Protein AF-D5BGY7-F1 (afdb_monomer)

Foldseek 3Di:
DVVVVVVVVVVVVVVPDDDFDWDWDADPVGHTPDIDGDDPDDDDDDPPPPDDPDPPDPPPDPPPVQDWDKDKPDAQDQFKMKIFTDADPVKDFQKKFKAAPVRHTDDMDGDDRPDGMDIGGRNPPDFAKMWIWTAMPVGDIDIDIGGHD

pLDDT: mean 81.99, std 20.01, range [33.16, 98.31]

Mean predicted aligned error: 16.55 Å

Sequence (149 aa):
MVKKLLVCVGLLLCLNSYAQDLTFTYDAAGNQTFRGPGQTTTSIQNFAATSNDTIQNLENTPINDELIVINAAPNPTSGHIRVEWQNTSQVYFKEMTLLTYTNQALSRYQFNKDTNSYAIDLSRYPQGVYIAIFTTNRGTTQPYRIIKK

Nearest PDB structures (foldseek):
  3d33-assembly2_B  TM=7.037E-01  e=2.331E-02  Phocaeicola vulgatus ATCC 8482
  3d33-assembly1_A  TM=6.805E-01  e=7.982E-02  Phocaeicola vulgatus ATCC 8482
  3hs0-assembly1_F  TM=6.043E-01  e=2.455E-01  Naja kaouthia
  6wdp-assembly1_A  TM=5.762E-01  e=7.968E-01  Homo sapiens
  3hrz-assembly1_A  TM=5.290E-01  e=5.780E-01  Naja kaouthia

Solvent-accessible surface area (backbone atoms only — not comparable to full-atom values): 9310 Å² total; per-residue (Å²): 112,68,73,62,51,53,52,52,54,59,57,59,63,60,75,75,71,78,85,84,62,74,38,77,43,60,49,99,87,67,50,77,74,45,77,44,67,65,77,77,90,68,91,75,77,86,78,80,76,80,85,70,95,63,91,67,73,88,76,77,60,82,76,56,93,81,71,63,64,76,49,62,46,53,70,67,17,82,21,59,31,40,38,37,41,65,57,50,100,87,51,26,49,34,33,38,39,35,23,41,78,85,67,48,79,76,49,75,46,79,45,49,73,85,55,40,64,51,77,47,79,42,67,93,51,78,71,44,56,34,34,39,35,35,25,31,74,88,67,55,74,49,79,42,86,42,41,32,94

Radius of gyration: 24.48 Å; Cα contacts (8 Å, |Δi|>4): 214; chains: 1; bounding box: 48×52×65 Å

Organism: Zunongwangia profunda (strain DSM 18752 / CCTCC AB 206139 / SM-A87) (NCBI:txid655815)

Structure (mmCIF, N/CA/C/O backbone):
data_AF-D5BGY7-F1
#
_entry.id   AF-D5BGY7-F1
#
loop_
_atom_site.group_PDB
_atom_site.id
_atom_site.type_symbol
_atom_site.label_atom_id
_atom_site.label_alt_id
_atom_site.label_comp_id
_atom_site.label_asym_id
_atom_site.label_entity_id
_atom_site.label_seq_id
_atom_site.pdbx_PDB_ins_code
_atom_site.Cartn_x
_atom_site.Cartn_y
_atom_site.Cartn_z
_atom_site.occupancy
_atom_site.B_iso_or_equiv
_atom_site.auth_seq_id
_atom_site.auth_comp_id
_atom_site.auth_asym_id
_atom_site.auth_atom_id
_atom_site.pdbx_PDB_model_num
ATOM 1 N N . MET A 1 1 ? 23.471 26.504 48.893 1.00 61.59 1 MET A N 1
ATOM 2 C CA . MET A 1 1 ? 22.556 27.532 48.333 1.00 61.59 1 MET A CA 1
ATOM 3 C C . MET A 1 1 ? 22.179 27.281 46.874 1.00 61.59 1 MET A C 1
ATOM 5 O O . MET A 1 1 ? 20.998 27.351 46.571 1.00 61.59 1 MET A O 1
ATOM 9 N N . VAL A 1 2 ? 23.120 26.907 46.000 1.00 68.00 2 VAL A N 1
ATOM 10 C CA . VAL A 1 2 ? 22.898 26.739 44.544 1.00 68.00 2 VAL A CA 1
ATOM 11 C C . VAL A 1 2 ? 21.754 25.778 44.173 1.00 68.00 2 VAL A C 1
ATOM 13 O O . VAL A 1 2 ? 20.958 26.089 43.297 1.00 68.00 2 VAL A O 1
ATOM 16 N N . LYS A 1 3 ? 21.589 24.655 44.889 1.00 68.56 3 LYS A N 1
ATOM 17 C CA . LYS A 1 3 ? 20.489 23.700 44.637 1.00 68.56 3 LYS A CA 1
ATOM 18 C C . LYS A 1 3 ? 19.095 24.295 44.886 1.00 68.56 3 LYS A C 1
ATOM 20 O O . LYS A 1 3 ? 18.175 24.007 44.136 1.00 68.56 3 LYS A O 1
ATOM 25 N N . LYS A 1 4 ? 18.945 25.144 45.911 1.00 77.19 4 LYS A N 1
ATOM 26 C CA . LYS A 1 4 ? 17.671 25.825 46.208 1.00 77.19 4 LYS A CA 1
ATOM 27 C C . LYS A 1 4 ? 17.378 26.910 45.168 1.00 77.19 4 LYS A C 1
ATOM 29 O O . LYS A 1 4 ? 16.241 27.054 44.748 1.00 77.19 4 LYS A O 1
ATOM 34 N N . LEU A 1 5 ? 18.420 27.605 44.705 1.00 79.12 5 LEU A N 1
ATOM 35 C CA . LEU A 1 5 ? 18.315 28.598 43.636 1.00 79.12 5 LEU A CA 1
ATOM 36 C C . LEU A 1 5 ? 17.882 27.960 42.305 1.00 79.12 5 LEU A C 1
ATOM 38 O O . LEU A 1 5 ? 17.000 28.492 41.644 1.00 79.12 5 LEU A O 1
ATOM 42 N N . LEU A 1 6 ? 18.436 26.794 41.953 1.00 81.69 6 LEU A N 1
ATOM 43 C CA . LEU A 1 6 ? 18.066 26.058 40.738 1.00 81.69 6 LEU A CA 1
ATOM 44 C C . LEU A 1 6 ? 16.581 25.655 40.736 1.00 81.69 6 LEU A C 1
ATOM 46 O O . LEU A 1 6 ? 15.904 25.790 39.721 1.00 81.69 6 LEU A O 1
ATOM 50 N N . VAL A 1 7 ? 16.066 25.207 41.886 1.00 82.62 7 VAL A N 1
ATOM 51 C CA . VAL A 1 7 ? 14.647 24.849 42.045 1.00 82.62 7 VAL A CA 1
ATOM 52 C C . VAL A 1 7 ? 13.751 26.079 41.887 1.00 82.62 7 VAL A C 1
ATOM 54 O O . VAL A 1 7 ? 12.750 26.011 41.179 1.00 82.62 7 VAL A O 1
ATOM 57 N N . CYS A 1 8 ? 14.130 27.219 42.474 1.00 82.38 8 CYS A N 1
ATOM 58 C CA . CYS A 1 8 ? 13.375 28.462 42.309 1.00 82.38 8 CYS A CA 1
ATOM 59 C C . CYS A 1 8 ? 13.366 28.944 40.850 1.00 82.38 8 CYS A C 1
ATOM 61 O O . CYS A 1 8 ? 12.317 29.339 40.352 1.00 82.38 8 CYS A O 1
ATOM 63 N N . VAL A 1 9 ? 14.497 28.866 40.140 1.00 83.69 9 VAL A N 1
ATOM 64 C CA . VAL A 1 9 ? 14.577 29.238 38.716 1.00 83.69 9 VAL A CA 1
ATOM 65 C C . VAL A 1 9 ? 13.701 28.325 37.853 1.00 83.69 9 VAL A C 1
ATOM 67 O O . VAL A 1 9 ? 12.972 28.820 36.996 1.00 83.69 9 VAL A O 1
ATOM 70 N N . GLY A 1 10 ? 13.701 27.014 38.111 1.00 82.06 10 GLY A N 1
ATOM 71 C CA . GLY A 1 10 ? 12.817 26.072 37.416 1.00 82.06 10 GLY A CA 1
ATOM 72 C C . GLY A 1 10 ? 11.329 26.378 37.625 1.00 82.06 10 GLY A C 1
ATOM 73 O O . GLY A 1 10 ? 10.544 26.297 36.681 1.00 82.06 10 GLY A O 1
ATOM 74 N N . LEU A 1 11 ? 10.944 26.796 38.835 1.00 82.44 11 LEU A N 1
ATOM 75 C CA . LEU A 1 11 ? 9.558 27.148 39.149 1.00 82.44 11 LEU A CA 1
ATOM 76 C C . LEU A 1 11 ? 9.111 28.447 38.454 1.00 82.44 11 LEU A C 1
ATOM 78 O O . LEU A 1 11 ? 7.987 28.515 37.961 1.00 82.44 11 LEU A O 1
ATOM 82 N N . LEU A 1 12 ? 9.992 29.452 38.347 1.00 81.44 12 LEU A N 1
ATOM 83 C CA . LEU A 1 12 ? 9.685 30.699 37.634 1.00 81.44 12 LEU A CA 1
ATOM 84 C C . LEU A 1 12 ? 9.480 30.498 36.122 1.00 81.44 12 LEU A C 1
ATOM 86 O O . LEU A 1 12 ? 8.673 31.207 35.523 1.00 81.44 12 LEU A O 1
ATOM 90 N N . LEU A 1 13 ? 10.160 29.528 35.501 1.00 77.38 13 LEU A N 1
ATOM 91 C CA . LEU A 1 13 ? 10.001 29.241 34.068 1.00 77.38 13 LEU A CA 1
ATOM 92 C C . LEU A 1 13 ? 8.605 28.701 33.717 1.00 77.38 13 LEU A C 1
ATOM 94 O O . LEU A 1 13 ? 8.130 28.914 32.605 1.00 77.38 13 LEU A O 1
ATOM 98 N N . CYS A 1 14 ? 7.912 28.065 34.665 1.00 76.50 14 CYS A N 1
ATOM 99 C CA . CYS A 1 14 ? 6.578 27.505 34.437 1.00 76.50 14 CYS A CA 1
ATOM 100 C C . CYS A 1 14 ? 5.473 28.578 34.363 1.00 76.50 14 CYS A C 1
ATOM 102 O O . CYS A 1 14 ? 4.417 28.323 33.783 1.00 76.50 14 CYS A O 1
ATOM 104 N N . LEU A 1 15 ? 5.714 29.780 34.904 1.00 75.44 15 LEU A N 1
ATOM 105 C CA . LEU A 1 15 ? 4.719 30.859 34.997 1.00 75.44 15 LEU A CA 1
ATOM 106 C C . LEU A 1 15 ? 4.380 31.520 33.647 1.00 75.44 15 LEU A C 1
ATOM 108 O O . LEU A 1 15 ? 3.404 32.254 33.568 1.00 75.44 15 LEU A O 1
ATOM 112 N N . ASN A 1 16 ? 5.151 31.253 32.587 1.00 70.56 16 ASN A N 1
ATOM 113 C CA . ASN A 1 16 ? 4.919 31.787 31.235 1.00 70.56 16 ASN A CA 1
ATOM 114 C C . ASN A 1 16 ? 4.234 30.780 30.292 1.00 70.56 16 ASN A C 1
ATOM 116 O O . ASN A 1 16 ? 4.322 30.900 29.070 1.00 70.56 16 ASN A O 1
ATOM 120 N N . SER A 1 17 ? 3.575 29.760 30.843 1.00 73.12 17 SER A N 1
ATOM 121 C CA . SER A 1 17 ? 2.844 28.777 30.043 1.00 73.12 17 SER A CA 1
ATOM 122 C C . SER A 1 17 ? 1.480 29.343 29.641 1.00 73.12 17 SER A C 1
ATOM 124 O O . SER A 1 17 ? 0.607 29.513 30.488 1.00 73.12 17 SER A O 1
ATOM 126 N N . TYR A 1 18 ? 1.283 29.616 28.351 1.00 78.38 18 TYR A N 1
ATOM 127 C CA . TYR A 1 18 ? -0.021 29.991 27.801 1.00 78.38 18 TYR A CA 1
ATOM 128 C C . TYR A 1 18 ? -0.780 28.738 27.345 1.00 78.38 18 TYR A C 1
ATOM 130 O O . TYR A 1 18 ? -0.225 27.894 26.638 1.00 78.38 18 TYR A O 1
ATOM 138 N N . ALA A 1 19 ? -2.050 28.616 27.733 1.00 75.12 19 ALA A N 1
ATOM 139 C CA . ALA A 1 19 ? -2.952 27.622 27.157 1.00 75.12 19 ALA A CA 1
ATOM 140 C C . ALA A 1 19 ? -3.435 28.099 25.776 1.00 75.12 19 ALA A C 1
ATOM 142 O O . ALA A 1 19 ? -3.652 29.292 25.572 1.00 75.12 19 ALA A O 1
ATOM 143 N N . GLN A 1 20 ? -3.576 27.177 24.822 1.00 76.56 20 GLN A N 1
ATOM 144 C CA . GLN A 1 20 ? -4.115 27.484 23.495 1.00 76.56 20 GLN A CA 1
ATOM 145 C C . GLN A 1 20 ? -5.617 27.195 23.482 1.00 76.56 20 GLN A C 1
ATOM 147 O O . GLN A 1 20 ? -6.013 26.041 23.654 1.00 76.56 20 GLN A O 1
ATOM 152 N N . ASP A 1 21 ? -6.438 28.213 23.233 1.00 81.75 21 ASP A N 1
ATOM 153 C CA . ASP A 1 21 ? -7.872 28.028 23.012 1.00 81.75 21 ASP A CA 1
ATOM 154 C C . ASP A 1 21 ? -8.121 27.523 21.589 1.00 81.75 21 ASP A C 1
ATOM 156 O O . ASP A 1 21 ? -7.782 28.184 20.605 1.00 81.75 21 ASP A O 1
ATOM 160 N N . LEU A 1 22 ? -8.720 26.336 21.476 1.00 83.94 22 LEU A N 1
ATOM 161 C CA . LEU A 1 22 ? -9.064 25.706 20.203 1.00 83.94 22 LEU A CA 1
ATOM 162 C C . LEU A 1 22 ? -10.562 25.832 19.931 1.00 83.94 22 LEU A C 1
ATOM 164 O O . LEU A 1 22 ? -11.390 25.460 20.757 1.00 83.94 22 LEU A O 1
ATOM 168 N N . THR A 1 23 ? -10.904 26.302 18.736 1.00 88.12 23 THR A N 1
ATOM 169 C CA . THR A 1 23 ? -12.274 26.358 18.223 1.00 88.12 23 THR A CA 1
ATOM 170 C C . THR A 1 23 ? -12.474 25.311 17.140 1.00 88.12 23 THR A C 1
ATOM 172 O O . THR A 1 23 ? -11.620 25.115 16.270 1.00 88.12 23 THR A O 1
ATOM 175 N N . PHE A 1 24 ? -13.634 24.664 17.195 1.00 89.06 24 PHE A N 1
ATOM 176 C CA . PHE A 1 24 ? -14.071 23.651 16.246 1.00 89.06 24 PHE A CA 1
ATOM 177 C C . PHE A 1 24 ? -15.363 24.121 1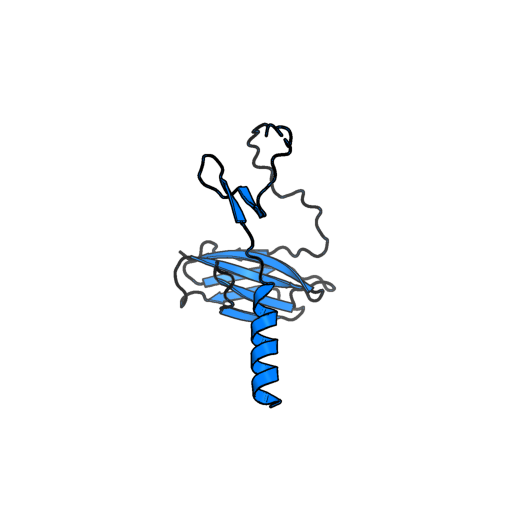5.589 1.00 89.06 24 PHE A C 1
ATOM 179 O O . PHE A 1 24 ? -16.263 24.602 16.278 1.00 89.06 24 PHE A O 1
ATOM 186 N N . THR A 1 25 ? -15.461 23.967 14.272 1.00 90.81 25 THR A N 1
ATOM 187 C CA . THR A 1 25 ? -16.720 24.176 13.545 1.00 90.81 25 THR A CA 1
ATOM 188 C C . THR A 1 25 ? -17.095 22.914 12.790 1.00 90.81 25 THR A C 1
ATOM 190 O O . THR A 1 25 ? -16.221 22.122 12.418 1.00 90.81 25 THR A O 1
ATOM 193 N N . TYR A 1 26 ? -18.398 22.728 12.608 1.00 90.88 26 TYR A N 1
ATOM 194 C CA . TYR A 1 26 ? -18.983 21.546 11.994 1.00 90.88 26 TYR A CA 1
ATOM 195 C C . TYR A 1 26 ? -20.012 21.959 10.944 1.00 90.88 26 TYR A C 1
ATOM 197 O O . TYR A 1 26 ? -20.684 22.982 11.103 1.00 90.88 26 TYR A O 1
ATOM 205 N N . ASP A 1 27 ? -20.139 21.153 9.892 1.00 89.88 27 ASP A N 1
ATOM 206 C CA . ASP A 1 27 ? -21.248 21.257 8.944 1.00 89.88 27 ASP A CA 1
ATOM 207 C C . ASP A 1 27 ? -22.547 20.653 9.522 1.00 89.88 27 ASP A C 1
ATOM 209 O O . ASP A 1 27 ? -22.572 20.079 10.613 1.00 89.88 27 ASP A O 1
ATOM 213 N N . ALA A 1 28 ? -23.650 20.769 8.777 1.00 83.38 28 ALA A N 1
ATOM 214 C CA . ALA A 1 28 ? -24.951 20.228 9.183 1.00 83.38 28 ALA A CA 1
ATOM 215 C C . ALA A 1 28 ? -24.987 18.687 9.277 1.00 83.38 28 ALA A C 1
ATOM 217 O O . ALA A 1 28 ? -25.879 18.141 9.923 1.00 83.38 28 ALA A O 1
ATOM 218 N N . ALA A 1 29 ? -24.038 17.989 8.644 1.00 87.06 29 ALA A N 1
ATOM 219 C CA . ALA A 1 29 ? -23.902 16.535 8.704 1.00 87.06 29 ALA A CA 1
ATOM 220 C C . ALA A 1 29 ? -22.986 16.073 9.856 1.00 87.06 29 ALA A C 1
ATOM 222 O O . ALA A 1 29 ? -22.843 14.872 10.079 1.00 87.06 29 ALA A O 1
ATOM 223 N N . GLY A 1 30 ? -22.390 17.008 10.606 1.00 86.12 30 GLY A N 1
ATOM 224 C CA . GLY A 1 30 ? -21.510 16.728 11.738 1.00 86.12 30 GLY A CA 1
ATOM 225 C C . GLY A 1 30 ? -20.045 16.492 11.362 1.00 86.12 30 GLY A C 1
ATOM 226 O O . GLY A 1 30 ? -19.264 16.081 12.221 1.00 86.12 30 GLY A O 1
ATOM 227 N N . ASN A 1 31 ? -19.633 16.761 10.120 1.00 87.94 31 ASN A N 1
ATOM 228 C CA . ASN A 1 31 ? -18.220 16.701 9.748 1.00 87.94 31 ASN A CA 1
ATOM 229 C C . ASN A 1 31 ? -17.497 17.960 10.231 1.00 87.94 31 ASN A C 1
ATOM 231 O O . ASN A 1 31 ? -18.013 19.072 10.120 1.00 87.94 31 ASN A O 1
ATOM 235 N N . GLN A 1 32 ? -16.277 17.798 10.744 1.00 88.75 32 GLN A N 1
ATOM 236 C CA . GLN A 1 32 ? -15.459 18.925 11.186 1.00 88.75 32 GLN A CA 1
ATOM 237 C C . GLN A 1 32 ? -14.981 19.741 9.975 1.00 88.75 32 GLN A C 1
ATOM 239 O O . GLN A 1 32 ? -14.208 19.246 9.155 1.00 88.75 32 GLN A O 1
ATOM 244 N N . THR A 1 33 ? -15.377 21.010 9.901 1.00 91.50 33 THR A N 1
ATOM 245 C CA . THR A 1 33 ? -14.974 21.942 8.836 1.00 91.50 33 THR A CA 1
ATOM 246 C C . THR A 1 33 ? -13.776 22.809 9.222 1.00 91.50 33 THR A C 1
ATOM 248 O O . THR A 1 33 ? -13.067 23.300 8.347 1.00 91.50 33 THR A O 1
ATOM 251 N N . PHE A 1 34 ? -13.505 22.989 10.520 1.00 88.75 34 PHE A N 1
ATOM 252 C CA . PHE A 1 34 ? -12.354 23.761 11.004 1.00 88.75 34 PHE A CA 1
ATOM 253 C C . PHE A 1 34 ? -11.869 23.290 12.378 1.00 88.75 34 PHE A C 1
ATOM 255 O O . PHE A 1 34 ? -12.668 22.900 13.230 1.00 88.75 34 PHE A O 1
ATOM 262 N N . ARG A 1 35 ? -10.554 23.405 12.601 1.00 87.50 35 ARG A N 1
ATOM 263 C CA . ARG A 1 35 ? -9.901 23.306 13.911 1.00 87.50 35 ARG A CA 1
ATOM 264 C C . ARG A 1 35 ? -8.734 24.285 13.960 1.00 87.50 35 ARG A C 1
ATOM 266 O O . ARG A 1 35 ? -7.771 24.123 13.215 1.00 87.50 35 ARG A O 1
ATOM 273 N N . GLY A 1 36 ? -8.790 25.255 14.860 1.00 85.44 36 GLY A N 1
ATOM 274 C CA . GLY A 1 36 ? -7.729 26.251 14.988 1.00 85.44 36 GLY A CA 1
ATOM 275 C C . GLY A 1 36 ? -7.926 27.185 16.178 1.00 85.44 36 GLY A C 1
ATOM 276 O O . GLY A 1 36 ? -8.894 27.017 16.920 1.00 85.44 36 GLY A O 1
ATOM 277 N N . PRO A 1 37 ? -7.010 28.144 16.384 1.00 80.81 37 PRO A N 1
ATOM 278 C CA . PRO A 1 37 ? -7.152 29.151 17.429 1.00 80.81 37 PRO A CA 1
ATOM 279 C C . PRO A 1 37 ? -8.448 29.949 17.233 1.00 80.81 37 PRO A C 1
ATOM 281 O O . PRO A 1 37 ? -8.888 30.138 16.096 1.00 80.81 37 PRO A O 1
ATOM 284 N N . GLY A 1 38 ? -9.071 30.380 18.335 1.00 69.69 38 GLY A N 1
ATOM 285 C CA . GLY A 1 38 ? -10.348 31.101 18.311 1.00 69.69 38 GLY A CA 1
ATOM 286 C C . GLY A 1 38 ? -10.352 32.257 17.312 1.00 69.69 38 GLY A C 1
ATOM 287 O O . GLY A 1 38 ? -9.550 33.182 17.419 1.00 69.69 38 GLY A O 1
ATOM 288 N N . GLN A 1 39 ? -11.232 32.185 16.310 1.00 57.62 39 GLN A N 1
ATOM 289 C CA . GLN A 1 39 ? -11.375 33.251 15.325 1.00 57.62 39 GLN A CA 1
ATOM 290 C C . GLN A 1 39 ? -12.074 34.444 15.981 1.00 57.62 39 GLN A C 1
ATOM 292 O O . GLN A 1 39 ? -13.266 34.385 16.283 1.00 57.62 39 GLN A O 1
ATOM 297 N N . THR A 1 40 ? -11.350 35.546 16.175 1.00 50.12 40 THR A N 1
ATOM 298 C CA . THR A 1 40 ? -11.971 36.858 16.363 1.00 50.12 40 THR A CA 1
ATOM 299 C C . THR A 1 40 ? -12.799 37.134 15.114 1.00 50.12 40 THR A C 1
ATOM 301 O O . THR A 1 40 ? -12.277 37.100 14.002 1.00 50.12 40 THR A O 1
ATOM 304 N N . THR A 1 41 ? -14.100 37.340 15.288 1.00 46.72 41 THR A N 1
ATOM 305 C CA . THR A 1 41 ? -15.073 37.540 14.214 1.00 46.72 41 THR A CA 1
ATOM 306 C C . THR A 1 41 ? -14.695 38.727 13.326 1.00 46.72 41 THR A C 1
ATOM 308 O O . THR A 1 41 ? -15.061 39.867 13.607 1.00 46.72 41 THR A O 1
ATOM 311 N N . THR A 1 42 ? -14.013 38.461 12.220 1.00 40.38 42 THR A N 1
ATOM 312 C CA . THR A 1 42 ? -14.051 39.299 11.023 1.00 40.38 42 THR A CA 1
ATOM 313 C C . THR A 1 42 ? -14.760 38.495 9.953 1.00 40.38 42 THR A C 1
ATOM 315 O O . THR A 1 42 ? -14.332 37.413 9.565 1.00 40.38 42 THR A O 1
ATOM 318 N N . SER A 1 43 ? -15.911 39.017 9.544 1.00 46.69 43 SER A N 1
ATOM 319 C CA . SER A 1 43 ? -16.810 38.466 8.539 1.00 46.69 43 SER A CA 1
ATOM 320 C C . SER A 1 43 ? -16.052 38.028 7.285 1.00 46.69 43 SER A C 1
ATOM 322 O O . SER A 1 43 ? -15.670 38.866 6.466 1.00 46.69 43 SER A O 1
ATOM 324 N N . ILE A 1 44 ? -15.864 36.722 7.109 1.00 43.66 44 ILE A N 1
ATOM 325 C CA . ILE A 1 44 ? -15.466 36.172 5.817 1.00 43.66 44 ILE A CA 1
ATOM 326 C C . ILE A 1 44 ? -16.753 35.871 5.058 1.00 43.66 44 ILE A C 1
ATOM 328 O O . ILE A 1 44 ? -17.604 35.103 5.501 1.00 43.66 44 ILE A O 1
ATOM 332 N N . GLN A 1 45 ? -16.902 36.591 3.950 1.00 38.94 45 GLN A N 1
ATOM 333 C CA . GLN A 1 45 ? -18.017 36.538 3.022 1.00 38.94 45 GLN A CA 1
ATOM 334 C C . GLN A 1 45 ? -18.368 35.106 2.610 1.00 38.94 45 GLN A C 1
ATOM 336 O O . GLN A 1 45 ? -17.502 34.277 2.337 1.00 38.94 45 GLN A O 1
ATOM 341 N N . ASN A 1 46 ? -19.677 34.886 2.512 1.00 41.56 46 ASN A N 1
ATOM 342 C CA . ASN A 1 46 ? -20.332 33.735 1.913 1.00 41.56 46 ASN A CA 1
ATOM 343 C C . ASN A 1 46 ? -19.669 33.335 0.585 1.00 41.56 46 ASN A C 1
ATOM 345 O O . ASN A 1 46 ? -19.909 33.965 -0.443 1.00 41.56 46 ASN A O 1
ATOM 349 N N . PHE A 1 47 ? -18.912 32.240 0.581 1.00 37.78 47 PHE A N 1
ATOM 350 C CA . PHE A 1 47 ? -18.747 31.447 -0.631 1.00 37.78 47 PHE A CA 1
ATOM 351 C C . PHE A 1 47 ? -19.921 30.476 -0.692 1.00 37.78 47 PHE A C 1
ATOM 353 O O . PHE A 1 47 ? -19.906 29.401 -0.096 1.00 37.78 47 PHE A O 1
ATOM 360 N N . ALA A 1 48 ? -20.980 30.904 -1.377 1.00 37.22 48 ALA A N 1
ATOM 361 C CA . ALA A 1 48 ? -22.068 30.031 -1.773 1.00 37.22 48 ALA A CA 1
ATOM 362 C C . ALA A 1 48 ? -21.496 28.933 -2.683 1.00 37.22 48 ALA A C 1
ATOM 364 O O . ALA A 1 48 ? -21.192 29.167 -3.854 1.00 37.22 48 ALA A O 1
ATOM 365 N N . ALA A 1 49 ? -21.319 27.738 -2.125 1.00 39.75 49 ALA A N 1
ATOM 366 C CA . ALA A 1 49 ? -21.052 26.537 -2.892 1.00 39.75 49 ALA A CA 1
ATOM 367 C C . ALA A 1 49 ? -22.298 26.236 -3.733 1.00 39.75 49 ALA A C 1
ATOM 369 O O . ALA A 1 49 ? -23.310 25.760 -3.223 1.00 39.75 49 A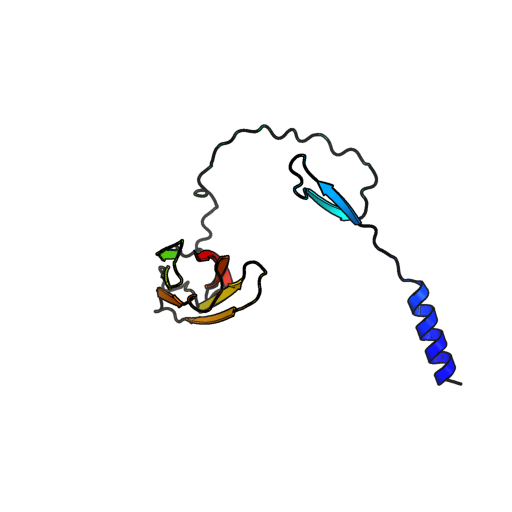LA A O 1
ATOM 370 N N . THR A 1 50 ? -22.230 26.549 -5.027 1.00 36.31 50 THR A N 1
ATOM 371 C CA . THR A 1 50 ? -23.174 26.000 -5.998 1.00 36.31 50 THR A CA 1
ATOM 372 C C . THR A 1 50 ? -22.873 24.514 -6.109 1.00 36.31 50 THR A C 1
ATOM 374 O O . THR A 1 50 ? -21.858 24.106 -6.671 1.00 36.31 50 THR A O 1
ATOM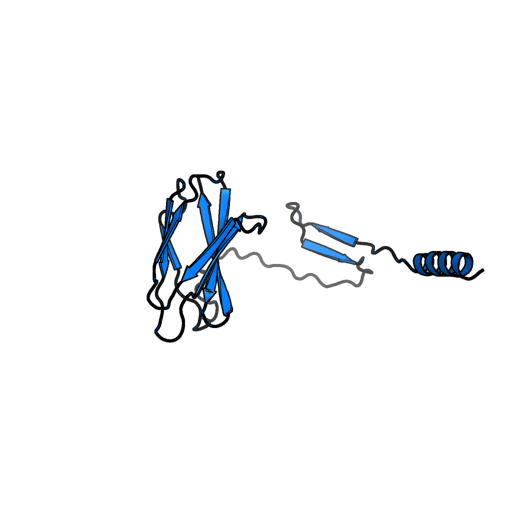 377 N N . SER A 1 51 ? -23.747 23.721 -5.504 1.00 48.56 51 SER A N 1
ATOM 378 C CA . SER A 1 51 ? -23.812 22.277 -5.637 1.00 48.56 51 SER A CA 1
ATOM 379 C C . SER A 1 51 ? -24.135 21.951 -7.092 1.00 48.56 51 SER A C 1
ATOM 381 O O . SER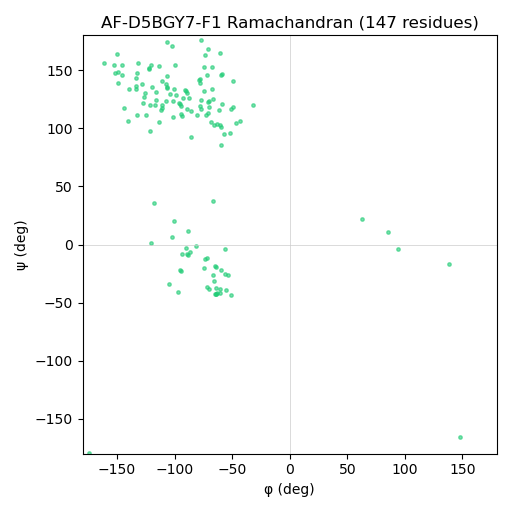 A 1 51 ? -25.271 22.101 -7.528 1.00 48.56 51 SER A O 1
ATOM 383 N N . ASN A 1 52 ? -23.132 21.521 -7.847 1.00 36.19 52 ASN A N 1
ATOM 384 C CA . ASN A 1 52 ? -23.347 20.684 -9.014 1.00 36.19 52 ASN A CA 1
ATOM 385 C C . ASN A 1 52 ? -22.563 19.405 -8.768 1.00 36.19 52 ASN A C 1
ATOM 387 O O . ASN A 1 52 ? -21.352 19.352 -8.982 1.00 36.19 52 ASN A O 1
ATOM 391 N N . ASP A 1 53 ? -23.285 18.393 -8.288 1.00 46.06 53 ASP A N 1
ATOM 392 C CA . ASP A 1 53 ? -22.887 16.996 -8.369 1.00 46.06 53 ASP A CA 1
ATOM 393 C C . ASP A 1 53 ? -22.548 16.683 -9.824 1.00 46.06 53 ASP A C 1
ATOM 395 O O . ASP A 1 53 ? -23.398 16.411 -10.667 1.00 46.06 53 ASP A O 1
ATOM 399 N N . THR A 1 54 ? -21.263 16.755 -10.131 1.00 33.16 54 THR A N 1
ATOM 400 C CA . THR A 1 54 ? -20.686 16.044 -11.254 1.00 33.16 54 THR A CA 1
ATOM 401 C C . THR A 1 54 ? -19.564 15.240 -10.638 1.00 33.16 54 THR A C 1
ATOM 403 O O . THR A 1 54 ? -18.587 15.810 -10.154 1.00 33.16 54 THR A O 1
ATOM 406 N N . ILE A 1 55 ? -19.717 13.916 -10.619 1.00 46.94 55 ILE A N 1
ATOM 407 C CA . ILE A 1 55 ? -18.595 12.996 -10.456 1.00 46.94 55 ILE A CA 1
ATOM 408 C C . ILE A 1 55 ? -17.672 13.281 -11.643 1.00 46.94 55 ILE A C 1
ATOM 410 O O . ILE A 1 55 ? -17.806 12.699 -12.717 1.00 46.94 55 ILE A O 1
ATOM 414 N N . GLN A 1 56 ? -16.798 14.272 -11.492 1.00 35.31 56 GLN A N 1
ATOM 415 C CA . GLN A 1 56 ? -15.707 14.484 -12.415 1.00 35.31 56 GLN A CA 1
ATOM 416 C C . GLN A 1 56 ? -14.735 13.346 -12.159 1.00 35.31 56 GLN A C 1
ATOM 418 O O . GLN A 1 56 ? -14.147 13.233 -11.082 1.00 35.31 56 GLN A O 1
ATOM 423 N N . ASN A 1 57 ? -14.620 12.483 -13.166 1.00 41.16 57 ASN A N 1
ATOM 424 C CA . ASN A 1 57 ? -13.448 11.661 -13.396 1.00 41.16 57 ASN A CA 1
ATOM 425 C C . ASN A 1 57 ? -12.199 12.413 -12.921 1.00 41.16 57 ASN A C 1
ATOM 427 O O . ASN A 1 57 ? -11.878 13.483 -13.441 1.00 41.16 57 ASN A O 1
ATOM 431 N N . LEU A 1 58 ? -11.481 11.825 -11.963 1.00 42.28 58 LEU A N 1
ATOM 432 C CA . LEU A 1 58 ? -10.124 12.214 -11.570 1.00 42.28 58 LEU A CA 1
ATOM 433 C C . LEU A 1 58 ? -9.110 11.936 -12.710 1.00 42.28 58 LEU A C 1
ATOM 435 O O . LEU A 1 58 ? -7.988 11.512 -12.460 1.00 42.28 58 LEU A O 1
ATOM 439 N N . GLU A 1 59 ? -9.480 12.150 -13.973 1.00 43.44 59 GLU A N 1
ATOM 440 C CA . GLU A 1 59 ? -8.586 11.969 -15.125 1.00 43.44 59 GLU A CA 1
ATOM 441 C C . GLU A 1 59 ? -7.782 13.231 -15.462 1.00 43.44 59 GLU A C 1
ATOM 443 O O . GLU A 1 59 ? -6.824 13.149 -16.219 1.00 43.44 59 GLU A O 1
ATOM 448 N N . ASN A 1 60 ? -8.081 14.381 -14.846 1.00 40.25 60 ASN A N 1
ATOM 449 C CA . ASN A 1 60 ? -7.424 15.654 -15.176 1.00 40.25 60 ASN A CA 1
ATOM 450 C C . ASN A 1 60 ? -6.640 16.264 -14.005 1.00 40.25 60 ASN A C 1
ATOM 452 O O . ASN A 1 60 ? -6.571 17.484 -13.855 1.00 40.25 60 ASN A O 1
ATOM 456 N N . THR A 1 61 ? -6.017 15.425 -13.178 1.00 40.22 61 THR A N 1
ATOM 457 C CA . THR A 1 61 ? -4.852 15.896 -12.413 1.00 40.22 61 THR A CA 1
ATOM 458 C C . THR A 1 61 ? -3.704 15.980 -13.419 1.00 40.22 61 THR A C 1
ATOM 460 O O . THR A 1 61 ? -3.555 15.016 -14.171 1.00 40.22 61 THR A O 1
ATOM 463 N N . PRO A 1 62 ? -2.909 17.067 -13.504 1.00 37.09 62 PRO A N 1
ATOM 464 C CA . PRO A 1 62 ? -1.721 17.061 -14.353 1.00 37.09 62 PRO A CA 1
ATOM 465 C C . PRO A 1 62 ? -0.922 15.809 -14.003 1.00 37.09 62 PRO A C 1
ATOM 467 O O . PRO A 1 62 ? -0.541 15.631 -12.843 1.00 37.09 62 PRO A O 1
ATOM 470 N N . ILE A 1 63 ? -0.784 14.902 -14.976 1.00 44.09 63 ILE A N 1
ATOM 471 C CA . ILE A 1 63 ? -0.014 13.674 -14.823 1.00 44.09 63 ILE A CA 1
ATOM 472 C C . ILE A 1 63 ? 1.389 14.156 -14.499 1.00 44.09 63 ILE A C 1
ATOM 474 O O . ILE A 1 63 ? 2.108 14.661 -15.354 1.00 44.09 63 ILE A O 1
ATOM 478 N N . ASN A 1 64 ? 1.744 14.103 -13.222 1.00 54.09 64 ASN A N 1
ATOM 479 C CA . ASN A 1 64 ? 3.129 14.180 -12.839 1.00 54.09 64 ASN A CA 1
ATOM 480 C C . ASN A 1 64 ? 3.749 12.955 -13.513 1.00 54.09 64 ASN A C 1
ATOM 482 O O . ASN A 1 64 ? 3.329 11.839 -13.203 1.00 54.09 64 ASN A O 1
ATOM 486 N N . ASP A 1 65 ? 4.672 13.150 -14.456 1.00 58.03 65 ASP A N 1
ATOM 487 C CA . ASP A 1 65 ? 5.294 12.083 -15.264 1.00 58.03 65 ASP A CA 1
ATOM 488 C C . ASP A 1 65 ? 5.965 10.980 -14.408 1.00 58.03 65 ASP A C 1
ATOM 490 O O . ASP A 1 65 ? 6.469 9.982 -14.919 1.00 58.03 65 ASP A O 1
ATOM 494 N N . GLU A 1 66 ? 5.980 11.149 -13.084 1.00 67.06 66 GLU A N 1
ATOM 495 C CA . GLU A 1 66 ? 6.462 10.196 -12.091 1.00 67.06 66 GLU A CA 1
ATOM 496 C C . GLU A 1 66 ? 5.390 9.266 -11.494 1.00 67.06 66 GLU A C 1
ATOM 498 O O . GLU A 1 66 ? 5.748 8.359 -10.739 1.00 67.06 66 GLU A O 1
ATOM 503 N N . LEU A 1 67 ? 4.097 9.470 -11.777 1.00 79.62 67 LEU A N 1
ATOM 504 C CA . LEU A 1 67 ? 3.037 8.590 -11.277 1.00 79.62 67 LEU A CA 1
ATOM 505 C C . LEU A 1 67 ? 3.006 7.292 -12.084 1.00 79.62 67 LEU A C 1
ATOM 507 O O . LEU A 1 67 ? 2.721 7.280 -13.280 1.00 79.62 67 LEU A O 1
ATOM 511 N N . ILE A 1 68 ? 3.268 6.180 -11.403 1.00 88.00 68 ILE A N 1
ATOM 512 C CA . ILE A 1 68 ? 3.213 4.846 -11.994 1.00 88.00 68 ILE A CA 1
ATOM 513 C C . ILE A 1 68 ? 1.796 4.296 -11.802 1.00 88.00 68 ILE A C 1
ATOM 515 O O . ILE A 1 68 ? 1.240 4.333 -10.704 1.00 88.00 68 ILE A O 1
ATOM 519 N N . VAL A 1 69 ? 1.202 3.741 -12.858 1.00 91.88 69 VAL A N 1
ATOM 520 C CA . VAL A 1 69 ? -0.114 3.093 -12.763 1.00 91.88 69 VAL A CA 1
ATOM 521 C C . VAL A 1 69 ? -0.006 1.829 -11.905 1.00 91.88 69 VAL A C 1
ATOM 523 O O . VAL A 1 69 ? 0.809 0.949 -12.187 1.00 91.88 69 VAL A O 1
ATOM 526 N N . ILE A 1 70 ? -0.841 1.745 -10.865 1.00 94.75 70 ILE A N 1
ATOM 527 C CA . ILE A 1 70 ? -0.929 0.604 -9.946 1.00 94.75 70 ILE A CA 1
ATOM 528 C C . ILE A 1 70 ? -2.264 -0.105 -10.164 1.00 94.75 70 ILE A C 1
ATOM 530 O O . ILE A 1 70 ? -3.327 0.469 -9.925 1.00 94.75 70 ILE A O 1
ATOM 534 N N . ASN A 1 71 ? -2.201 -1.379 -10.536 1.00 94.94 71 ASN A N 1
ATOM 535 C CA . ASN A 1 71 ? -3.344 -2.278 -10.616 1.00 94.94 71 ASN A CA 1
ATOM 536 C C . ASN A 1 71 ? -3.284 -3.262 -9.451 1.00 94.94 71 ASN A C 1
ATOM 538 O O . ASN A 1 71 ? -2.231 -3.826 -9.174 1.00 94.94 71 ASN A O 1
ATOM 542 N N . ALA A 1 72 ? -4.400 -3.499 -8.763 1.00 96.12 72 ALA A N 1
ATOM 543 C CA . ALA A 1 72 ? -4.438 -4.517 -7.722 1.00 96.12 72 ALA A CA 1
ATOM 544 C C . ALA A 1 72 ? -5.737 -5.312 -7.754 1.00 96.12 72 ALA A C 1
ATOM 546 O O . ALA A 1 72 ? -6.826 -4.739 -7.826 1.00 96.12 72 ALA A O 1
ATOM 547 N N . ALA A 1 73 ? -5.615 -6.634 -7.667 1.00 96.06 73 ALA A N 1
ATOM 548 C CA . ALA A 1 73 ? -6.751 -7.539 -7.707 1.00 96.06 73 ALA A CA 1
ATOM 549 C C . ALA A 1 73 ? -6.539 -8.776 -6.809 1.00 96.06 73 ALA A C 1
ATOM 551 O O . ALA A 1 73 ? -5.414 -9.274 -6.690 1.00 96.06 73 ALA A O 1
ATOM 552 N N . PRO A 1 74 ? -7.614 -9.302 -6.194 1.00 96.94 74 PRO A N 1
ATOM 553 C CA . PRO A 1 74 ? -8.931 -8.673 -6.063 1.00 96.94 74 PRO A CA 1
ATOM 554 C C . PRO A 1 74 ? -8.899 -7.502 -5.061 1.00 96.94 74 PRO A C 1
ATOM 556 O O . PRO A 1 74 ? -8.182 -7.548 -4.065 1.00 96.94 74 PRO A O 1
ATOM 559 N N . ASN A 1 75 ? -9.688 -6.454 -5.305 1.00 96.12 75 ASN A N 1
ATOM 560 C CA . ASN A 1 75 ? -9.915 -5.366 -4.351 1.00 96.12 75 ASN A CA 1
ATOM 561 C C . ASN A 1 75 ? -11.399 -4.959 -4.415 1.00 96.12 75 ASN A C 1
ATOM 563 O O . ASN A 1 75 ? -11.802 -4.353 -5.407 1.00 96.12 75 ASN A O 1
ATOM 567 N N . PRO A 1 76 ? -12.241 -5.298 -3.421 1.00 97.25 76 PRO A N 1
ATOM 568 C CA . PRO A 1 76 ? -11.901 -5.863 -2.110 1.00 97.25 76 PRO A CA 1
ATOM 569 C C . PRO A 1 76 ? -11.336 -7.294 -2.145 1.00 97.25 76 PRO A C 1
ATOM 571 O O . PRO A 1 76 ? -11.668 -8.072 -3.035 1.00 97.25 76 PRO A O 1
ATOM 574 N N . THR A 1 77 ? -10.517 -7.650 -1.154 1.00 97.62 77 THR A N 1
ATOM 575 C CA . THR A 1 77 ? -9.866 -8.963 -1.005 1.00 97.62 77 THR A CA 1
ATOM 576 C C . THR A 1 77 ? -10.381 -9.734 0.216 1.00 97.62 77 THR A C 1
ATOM 578 O O . THR A 1 77 ? -10.786 -9.126 1.202 1.00 97.62 77 THR A O 1
ATOM 581 N N . SER A 1 78 ? -10.314 -11.069 0.187 1.00 96.06 78 SER A N 1
ATOM 582 C CA . SER A 1 78 ? -10.481 -11.949 1.361 1.00 96.06 78 SER A CA 1
ATOM 583 C C . SER A 1 78 ? -9.207 -12.078 2.212 1.00 96.06 78 SER A C 1
ATOM 585 O O . SER A 1 78 ? -9.180 -12.768 3.230 1.00 96.06 78 SER A O 1
ATOM 587 N N . GLY A 1 79 ? -8.119 -11.429 1.795 1.00 95.25 79 GLY A N 1
ATOM 588 C CA . GLY A 1 79 ? -6.838 -11.423 2.493 1.00 95.25 79 GLY A CA 1
ATOM 589 C C . GLY A 1 79 ? -5.638 -11.555 1.566 1.00 95.25 79 GLY A C 1
ATOM 590 O O . GLY A 1 79 ? -4.547 -11.222 1.982 1.00 95.25 79 GLY A O 1
ATOM 591 N N . HIS A 1 80 ? -5.809 -11.986 0.320 1.00 97.25 80 HIS A N 1
ATOM 592 C CA . HIS A 1 80 ? -4.710 -12.148 -0.632 1.00 97.25 80 HIS A CA 1
ATOM 593 C C . HIS A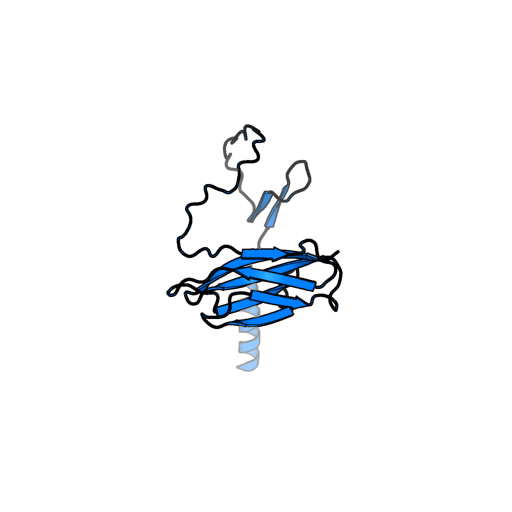 1 80 ? -4.941 -11.195 -1.799 1.00 97.25 80 HIS A C 1
ATOM 595 O O . HIS A 1 80 ? -5.984 -11.258 -2.454 1.00 97.25 80 HIS A O 1
ATOM 601 N N . ILE A 1 81 ? -4.008 -10.283 -2.040 1.00 97.50 81 ILE A N 1
ATOM 602 C CA . ILE A 1 81 ? -4.102 -9.320 -3.139 1.00 97.50 81 ILE A CA 1
ATOM 603 C C . ILE A 1 81 ? -2.773 -9.266 -3.873 1.00 97.50 81 ILE A C 1
ATOM 605 O O . ILE A 1 81 ? -1.709 -9.197 -3.256 1.00 97.50 81 ILE A O 1
ATOM 609 N N . ARG A 1 82 ? -2.830 -9.301 -5.203 1.00 97.75 82 ARG A N 1
ATOM 610 C CA . ARG A 1 82 ? -1.667 -9.046 -6.044 1.00 97.75 82 ARG A CA 1
ATOM 611 C C . ARG A 1 82 ? -1.725 -7.611 -6.520 1.00 97.75 82 ARG A C 1
ATOM 613 O O . ARG A 1 82 ? -2.753 -7.179 -7.034 1.00 97.75 82 ARG A O 1
ATOM 620 N N . VAL A 1 83 ? -0.629 -6.895 -6.325 1.00 97.25 83 VAL A N 1
ATOM 621 C CA . VAL A 1 83 ? -0.425 -5.554 -6.858 1.00 97.25 83 VAL A CA 1
ATOM 622 C C . VAL A 1 83 ? 0.574 -5.650 -7.999 1.00 97.25 83 VAL A C 1
ATOM 624 O O . VAL A 1 83 ? 1.582 -6.342 -7.879 1.00 97.25 83 VAL A O 1
ATOM 627 N N . GLU A 1 84 ? 0.285 -4.973 -9.097 1.00 97.19 84 GLU A N 1
ATOM 628 C CA . GLU A 1 84 ? 1.073 -4.938 -10.321 1.00 97.19 84 GLU A CA 1
ATOM 629 C C . GLU A 1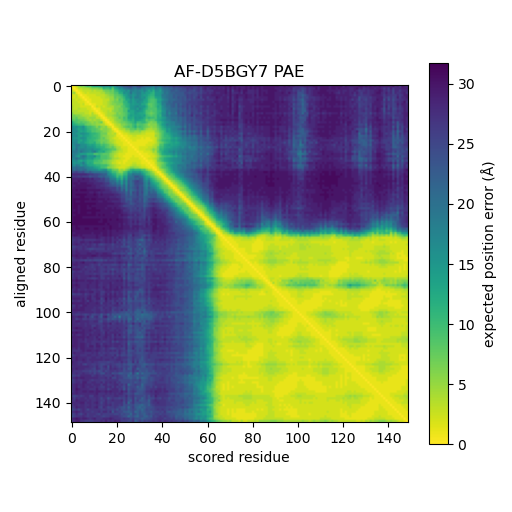 84 ? 1.213 -3.488 -10.776 1.00 97.19 84 GLU A C 1
ATOM 631 O O . GLU A 1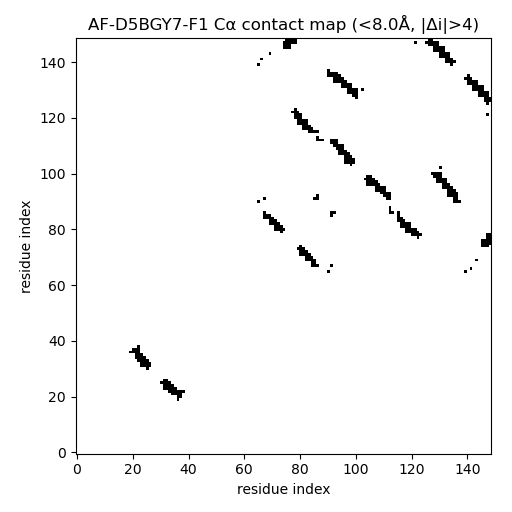 84 ? 0.298 -2.677 -10.625 1.00 97.19 84 GLU A O 1
ATOM 636 N N . TRP A 1 85 ? 2.372 -3.145 -11.319 1.00 95.75 85 TRP A N 1
ATOM 637 C CA . TRP A 1 85 ? 2.687 -1.800 -11.778 1.00 95.75 85 TRP A CA 1
ATOM 638 C C . TRP A 1 85 ? 3.676 -1.852 -12.942 1.00 95.75 85 TRP A C 1
ATOM 640 O O . TRP A 1 85 ? 4.316 -2.873 -13.186 1.00 95.75 85 TRP A O 1
ATOM 650 N N . GLN A 1 86 ? 3.813 -0.754 -13.683 1.00 90.38 86 GLN A N 1
ATOM 651 C CA . GLN A 1 86 ? 4.721 -0.679 -14.830 1.00 90.38 86 GLN A CA 1
ATOM 652 C C . GLN A 1 86 ? 5.860 0.301 -14.553 1.00 90.38 86 GLN A C 1
ATOM 654 O O . GLN A 1 86 ? 5.675 1.513 -14.581 1.00 90.38 86 GLN A O 1
ATOM 659 N N . ASN A 1 87 ? 7.053 -0.229 -14.285 1.00 87.12 87 ASN A N 1
ATOM 660 C CA . ASN A 1 87 ? 8.251 0.597 -14.144 1.00 87.12 87 ASN A CA 1
ATOM 661 C C . ASN A 1 87 ? 8.742 1.095 -15.509 1.00 87.12 87 ASN A C 1
ATOM 663 O O . ASN A 1 87 ? 8.605 0.410 -16.525 1.00 87.12 87 ASN A O 1
ATOM 667 N N . THR A 1 88 ? 9.424 2.237 -15.505 1.00 84.62 88 THR A N 1
ATOM 668 C CA . THR A 1 88 ? 10.295 2.655 -16.611 1.00 84.62 88 THR A CA 1
ATOM 669 C C . THR A 1 88 ? 11.759 2.415 -16.238 1.00 84.62 88 THR A C 1
ATOM 671 O O . THR A 1 88 ? 12.090 2.130 -15.086 1.00 84.62 88 THR A O 1
ATOM 674 N N . SER A 1 89 ? 12.679 2.563 -17.195 1.00 80.94 89 SER A N 1
ATOM 675 C CA . SER A 1 89 ? 14.121 2.463 -16.916 1.00 80.94 89 SER A CA 1
ATOM 676 C C . SER A 1 89 ? 14.640 3.559 -15.972 1.00 80.94 89 SER A C 1
ATOM 678 O O . SER A 1 89 ? 15.702 3.390 -15.374 1.00 80.94 89 SER A O 1
ATOM 680 N N . GLN A 1 90 ? 13.907 4.669 -15.827 1.00 87.44 90 GLN A N 1
ATOM 681 C CA . GLN A 1 90 ? 14.310 5.832 -15.033 1.00 87.44 90 GLN A CA 1
ATOM 682 C C . GLN A 1 90 ? 13.564 5.948 -13.699 1.00 87.44 90 GLN A C 1
ATOM 684 O O . GLN A 1 90 ? 14.142 6.421 -12.714 1.00 87.44 90 GLN A O 1
ATOM 689 N N . VAL A 1 91 ? 12.293 5.539 -13.666 1.00 91.94 91 VAL A N 1
ATOM 690 C CA . VAL A 1 91 ? 11.410 5.652 -12.500 1.00 91.94 91 VAL A CA 1
ATOM 691 C C . VAL A 1 91 ? 10.797 4.290 -12.200 1.00 91.94 91 VAL A C 1
ATOM 693 O O . VAL A 1 91 ? 10.129 3.694 -13.044 1.00 91.94 91 VAL A O 1
ATOM 696 N N . TYR A 1 92 ? 11.039 3.807 -10.985 1.00 94.12 92 TYR A N 1
ATOM 697 C CA . TYR A 1 92 ? 10.529 2.531 -10.488 1.00 94.12 92 TYR A CA 1
ATOM 698 C C . TYR A 1 92 ? 10.233 2.622 -8.993 1.00 94.12 92 TYR A C 1
ATOM 700 O O . TYR A 1 92 ? 10.848 3.423 -8.279 1.00 94.12 92 TYR A O 1
ATOM 708 N N . PHE A 1 93 ? 9.324 1.787 -8.491 1.00 96.00 93 PHE A N 1
ATOM 709 C CA . PHE A 1 93 ? 9.121 1.664 -7.047 1.00 96.00 93 PHE A CA 1
ATOM 710 C C . PHE A 1 93 ? 10.306 0.952 -6.394 1.00 96.00 93 PHE A C 1
ATOM 712 O O . PHE A 1 93 ? 10.631 -0.172 -6.759 1.00 96.00 93 PHE A O 1
ATOM 719 N N . LYS A 1 94 ? 10.949 1.609 -5.420 1.00 96.69 94 LYS A N 1
ATOM 720 C CA . LYS A 1 94 ? 12.038 1.026 -4.614 1.00 96.69 94 LYS A CA 1
ATOM 721 C C . LYS A 1 94 ? 11.541 0.418 -3.308 1.00 96.69 94 LYS A C 1
ATOM 723 O O . LYS A 1 94 ? 12.225 -0.406 -2.712 1.00 96.69 94 LYS A O 1
ATOM 728 N N . GLU A 1 95 ? 10.385 0.869 -2.832 1.00 97.50 95 GLU A N 1
ATOM 729 C CA . GLU A 1 95 ? 9.840 0.464 -1.544 1.00 97.50 95 GLU A CA 1
ATOM 730 C C . GLU A 1 95 ? 8.312 0.474 -1.576 1.00 97.50 95 GLU A C 1
ATOM 732 O O . GLU A 1 95 ? 7.707 1.322 -2.230 1.00 97.50 95 GLU A O 1
ATOM 737 N N . MET A 1 96 ? 7.699 -0.426 -0.812 1.00 97.81 96 MET A N 1
ATOM 738 C CA . MET A 1 96 ? 6.316 -0.305 -0.370 1.00 97.81 96 MET A CA 1
ATOM 739 C C . MET A 1 96 ? 6.241 -0.424 1.151 1.00 97.81 96 MET A C 1
ATOM 741 O O . MET A 1 96 ? 6.760 -1.376 1.734 1.00 97.81 96 MET A O 1
ATOM 745 N N . THR A 1 97 ? 5.549 0.511 1.795 1.00 98.31 97 THR A N 1
ATOM 746 C CA . THR A 1 97 ? 5.186 0.425 3.212 1.00 98.31 97 THR A CA 1
ATOM 747 C C . THR A 1 97 ? 3.688 0.139 3.329 1.00 98.31 97 THR A C 1
ATOM 749 O O . THR A 1 97 ? 2.867 0.888 2.807 1.00 98.31 97 THR A O 1
ATOM 752 N N . LEU A 1 98 ? 3.327 -0.941 4.022 1.00 98.06 98 LEU A N 1
ATOM 753 C CA . LEU A 1 98 ? 1.942 -1.304 4.309 1.00 98.06 98 LEU A CA 1
ATOM 754 C C . LEU A 1 98 ? 1.522 -0.725 5.662 1.00 98.06 98 LEU A C 1
ATOM 756 O O . LEU A 1 98 ? 2.169 -0.991 6.678 1.00 98.06 98 LEU A O 1
ATOM 760 N N . LEU A 1 99 ? 0.422 0.019 5.671 1.00 97.75 99 LEU A N 1
ATOM 761 C CA . LEU A 1 99 ? -0.136 0.687 6.839 1.00 97.75 99 LEU A CA 1
ATOM 762 C C . LEU A 1 99 ? -1.566 0.225 7.137 1.00 97.75 99 LEU A C 1
ATOM 764 O O . LEU A 1 99 ? -2.323 -0.148 6.235 1.00 97.75 99 LEU A O 1
ATOM 768 N N . THR A 1 100 ? -1.961 0.333 8.402 1.00 95.19 100 THR A N 1
ATOM 769 C CA . THR A 1 100 ? -3.375 0.382 8.801 1.00 95.19 100 THR A CA 1
ATOM 770 C C . THR A 1 100 ? -4.011 1.716 8.383 1.00 95.19 100 THR A C 1
ATOM 772 O O . THR A 1 100 ? -3.312 2.683 8.077 1.00 95.19 100 THR A O 1
ATOM 775 N N . TYR A 1 101 ? -5.342 1.823 8.460 1.00 91.62 101 TYR A N 1
ATOM 776 C CA . TYR A 1 101 ? -6.043 3.103 8.266 1.00 91.62 101 TYR A CA 1
ATOM 777 C C . TYR A 1 101 ? -5.626 4.202 9.268 1.00 91.62 101 TYR A C 1
ATOM 779 O O . TYR A 1 101 ? -5.799 5.385 8.989 1.00 91.62 101 TYR A O 1
ATOM 787 N N . THR A 1 102 ? -5.067 3.825 10.425 1.00 92.69 102 THR A N 1
ATOM 788 C CA . THR A 1 102 ? -4.532 4.742 11.448 1.00 92.69 102 THR A CA 1
ATOM 789 C C . THR A 1 102 ? -3.063 5.113 11.220 1.00 92.69 102 THR A C 1
ATOM 791 O O . THR A 1 102 ? -2.436 5.684 12.109 1.00 92.69 102 THR A O 1
ATOM 794 N N . ASN A 1 103 ? -2.500 4.800 10.046 1.00 90.56 103 ASN A N 1
ATOM 795 C CA . ASN A 1 103 ? -1.092 5.009 9.688 1.00 90.56 103 ASN A CA 1
ATOM 796 C C . ASN A 1 103 ? -0.079 4.216 10.534 1.00 90.56 103 ASN A C 1
ATOM 798 O O . ASN A 1 103 ? 1.102 4.561 10.576 1.00 90.56 103 ASN A O 1
ATOM 802 N N . GLN A 1 104 ? -0.495 3.125 11.182 1.00 95.75 104 GLN A N 1
ATOM 803 C CA . GLN A 1 104 ? 0.447 2.222 11.838 1.00 95.75 104 GLN A CA 1
ATOM 804 C C . GLN A 1 104 ? 1.140 1.348 10.790 1.00 95.75 104 GLN A C 1
ATOM 806 O O . GLN A 1 104 ? 0.476 0.630 10.042 1.00 95.75 104 GLN A O 1
ATOM 811 N N . ALA A 1 105 ? 2.473 1.372 10.762 1.00 95.56 105 ALA A N 1
ATOM 812 C CA . ALA A 1 105 ? 3.252 0.529 9.864 1.00 95.56 105 ALA A CA 1
ATOM 813 C C . ALA A 1 105 ? 3.179 -0.948 10.265 1.00 95.56 105 ALA A C 1
ATOM 815 O O . ALA A 1 105 ? 3.527 -1.322 11.384 1.00 95.56 105 ALA A O 1
ATOM 816 N N . LEU A 1 106 ? 2.735 -1.784 9.327 1.00 96.12 106 LEU A N 1
ATOM 817 C CA . LEU A 1 106 ? 2.634 -3.233 9.484 1.00 96.12 106 LEU A CA 1
ATOM 818 C C . LEU A 1 106 ? 3.846 -3.946 8.897 1.00 96.12 106 LEU A C 1
ATOM 820 O O . LEU A 1 106 ? 4.313 -4.941 9.449 1.00 96.12 106 LEU A O 1
ATOM 824 N N . SER A 1 107 ? 4.317 -3.489 7.738 1.00 95.56 107 SER A N 1
A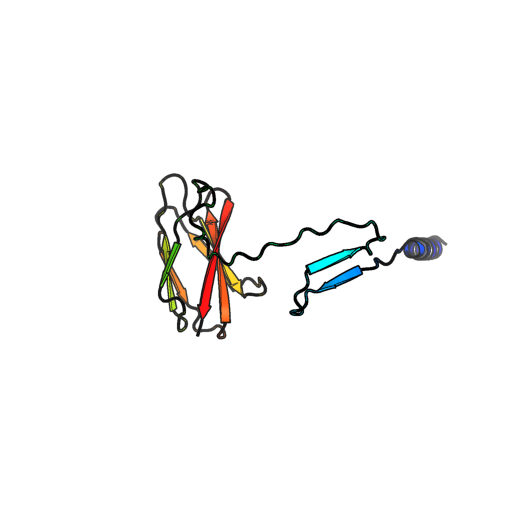TOM 825 C CA . SER A 1 107 ? 5.422 -4.108 7.005 1.00 95.56 107 SER A CA 1
ATOM 826 C C . SER A 1 107 ? 6.026 -3.131 6.003 1.00 95.56 107 SER A C 1
ATOM 828 O O . SER A 1 107 ? 5.364 -2.196 5.552 1.00 95.56 107 SER A O 1
ATOM 830 N N . ARG A 1 108 ? 7.286 -3.371 5.644 1.00 97.12 108 ARG A N 1
ATOM 831 C CA . ARG A 1 108 ? 8.020 -2.627 4.623 1.00 97.12 108 ARG A CA 1
ATOM 832 C C . ARG A 1 108 ? 8.736 -3.612 3.712 1.00 97.12 108 ARG A C 1
ATOM 834 O O . ARG A 1 108 ? 9.349 -4.562 4.193 1.00 97.12 108 ARG A O 1
ATOM 841 N N . TYR A 1 109 ? 8.668 -3.357 2.417 1.00 97.38 109 TYR A N 1
ATOM 842 C CA . TYR A 1 109 ? 9.196 -4.218 1.369 1.00 97.38 109 TYR A CA 1
ATOM 843 C C . TYR A 1 109 ? 10.075 -3.392 0.446 1.00 97.38 109 TYR A C 1
ATOM 845 O O . TYR A 1 109 ? 9.711 -2.267 0.113 1.00 97.38 109 TYR A O 1
ATOM 853 N N . GLN A 1 110 ? 11.220 -3.940 0.047 1.00 97.31 110 GLN A N 1
ATOM 854 C CA . GLN A 1 110 ? 12.128 -3.300 -0.900 1.00 97.31 110 GLN A CA 1
ATOM 855 C C . GLN A 1 110 ? 12.064 -4.003 -2.249 1.00 97.31 110 GLN A C 1
ATOM 857 O O . GLN A 1 110 ? 11.923 -5.224 -2.318 1.00 97.31 110 GLN A O 1
ATOM 862 N N . PHE A 1 111 ? 12.200 -3.216 -3.306 1.00 96.50 111 PHE A N 1
ATOM 863 C CA . PHE A 1 111 ? 12.089 -3.648 -4.688 1.00 96.50 111 PHE A CA 1
ATOM 864 C C . PHE A 1 111 ? 13.265 -3.118 -5.504 1.00 96.50 111 PHE A C 1
ATOM 866 O O . PHE A 1 111 ? 13.881 -2.102 -5.175 1.00 96.50 111 PHE A O 1
ATOM 873 N N . ASN A 1 112 ? 13.562 -3.807 -6.600 1.00 94.56 112 ASN A N 1
ATOM 874 C CA . ASN A 1 112 ? 14.495 -3.335 -7.615 1.00 94.56 112 ASN A CA 1
ATOM 875 C C . ASN A 1 112 ? 13.726 -2.894 -8.871 1.00 94.56 112 ASN A C 1
ATOM 877 O O . ASN A 1 112 ? 12.516 -3.090 -8.980 1.00 94.56 112 ASN A O 1
ATOM 881 N N . LYS A 1 113 ? 14.444 -2.320 -9.839 1.00 94.00 113 LYS A N 1
ATOM 882 C CA . LYS A 1 113 ? 13.873 -1.851 -11.113 1.00 94.00 113 LYS A CA 1
ATOM 883 C C . LYS A 1 113 ? 13.127 -2.936 -11.907 1.00 94.00 113 LYS A C 1
ATOM 885 O O . LYS A 1 113 ? 12.225 -2.606 -12.670 1.00 94.00 113 LYS A O 1
ATOM 890 N N . ASP A 1 114 ? 13.475 -4.205 -11.699 1.00 94.31 114 ASP A N 1
ATOM 891 C CA . ASP A 1 114 ? 12.913 -5.350 -12.419 1.00 94.31 114 ASP A CA 1
ATOM 892 C C . ASP A 1 114 ? 11.657 -5.909 -11.721 1.00 94.31 114 ASP A C 1
ATOM 894 O O . ASP A 1 114 ? 10.953 -6.754 -12.269 1.00 94.31 114 ASP A O 1
ATOM 898 N N . THR A 1 115 ? 11.340 -5.424 -10.516 1.00 96.06 115 THR A N 1
ATOM 899 C CA . THR A 1 115 ? 10.149 -5.832 -9.768 1.00 96.06 115 THR A CA 1
ATOM 900 C C . THR A 1 115 ? 8.951 -4.989 -10.195 1.00 96.06 115 THR A C 1
ATOM 902 O O . THR A 1 115 ? 8.915 -3.782 -9.956 1.00 96.06 115 THR A O 1
ATOM 905 N N . ASN A 1 116 ? 7.958 -5.635 -10.799 1.00 95.75 116 ASN A N 1
ATOM 906 C CA . ASN A 1 116 ? 6.735 -5.015 -11.321 1.00 95.75 116 ASN A CA 1
ATOM 907 C C . ASN A 1 116 ? 5.451 -5.564 -10.674 1.00 95.75 116 ASN A C 1
ATOM 909 O O . ASN A 1 116 ? 4.346 -5.190 -11.059 1.00 95.75 116 ASN A O 1
ATOM 913 N N . SER A 1 117 ? 5.580 -6.489 -9.722 1.00 96.81 117 SER A N 1
ATOM 914 C CA . SER A 1 117 ? 4.447 -7.049 -8.998 1.00 96.81 117 SER A CA 1
ATOM 915 C C . SER A 1 117 ? 4.838 -7.517 -7.604 1.00 96.81 117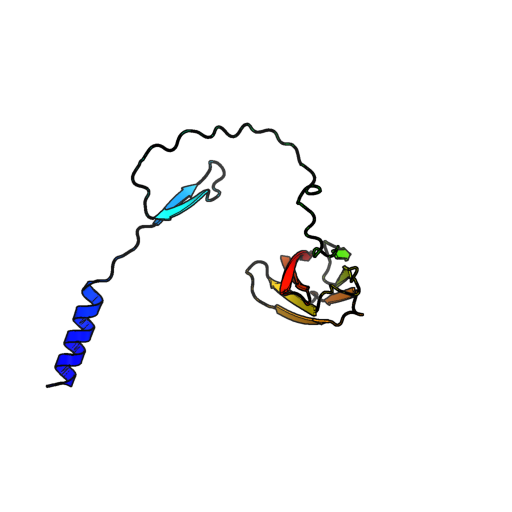 SER A C 1
ATOM 917 O O . SER A 1 117 ? 5.988 -7.878 -7.344 1.00 96.81 117 SER A O 1
ATOM 919 N N . TYR A 1 118 ? 3.861 -7.534 -6.701 1.00 97.81 118 TYR A N 1
ATOM 920 C CA . TYR A 1 118 ? 4.017 -8.049 -5.351 1.00 97.81 118 TYR A CA 1
ATOM 921 C C . TYR A 1 118 ? 2.705 -8.637 -4.825 1.00 97.81 118 TYR A C 1
ATOM 923 O O . TYR A 1 118 ? 1.628 -8.078 -5.033 1.00 97.81 118 TYR A O 1
ATOM 931 N N . ALA A 1 119 ? 2.795 -9.773 -4.135 1.00 97.69 119 ALA A N 1
ATOM 932 C CA . ALA A 1 119 ? 1.659 -10.396 -3.469 1.00 97.69 119 ALA A CA 1
ATOM 933 C C . ALA A 1 119 ? 1.641 -9.985 -1.994 1.00 97.69 119 ALA A C 1
ATOM 935 O O . ALA A 1 119 ? 2.597 -10.235 -1.263 1.00 97.69 119 ALA A O 1
ATOM 936 N N . ILE A 1 120 ? 0.547 -9.364 -1.560 1.00 97.31 120 ILE A N 1
ATOM 937 C CA . ILE A 1 120 ? 0.333 -8.956 -0.175 1.00 97.31 120 ILE A CA 1
ATOM 938 C C . ILE A 1 120 ? -0.599 -9.972 0.480 1.00 97.31 120 ILE A C 1
ATOM 940 O O . ILE A 1 120 ? -1.722 -10.190 0.016 1.00 97.31 120 ILE A O 1
ATOM 944 N N . ASP A 1 121 ? -0.129 -10.557 1.579 1.00 97.19 121 ASP A N 1
ATOM 945 C CA . ASP A 1 121 ? -0.924 -11.421 2.443 1.00 97.19 121 ASP A CA 1
ATOM 946 C C . ASP A 1 121 ? -1.381 -10.650 3.691 1.00 97.19 121 ASP A C 1
ATOM 948 O O . ASP A 1 121 ? -0.604 -10.293 4.580 1.00 97.19 121 ASP A O 1
ATOM 952 N N . LEU A 1 122 ? -2.680 -10.383 3.727 1.00 97.19 122 LEU A N 1
ATOM 953 C CA . LEU A 1 122 ? -3.413 -9.765 4.817 1.00 97.19 122 LEU A CA 1
ATOM 954 C C . LEU A 1 122 ? -4.206 -10.781 5.650 1.00 97.19 122 LEU A C 1
ATOM 956 O O . LEU A 1 122 ? -4.979 -10.367 6.514 1.00 97.19 122 LEU A O 1
ATOM 960 N N . SER A 1 123 ? -4.074 -12.091 5.413 1.00 95.31 123 SER A N 1
ATOM 961 C CA . SER A 1 123 ? -4.852 -13.153 6.076 1.00 95.31 123 SER A CA 1
ATOM 962 C C . SER A 1 123 ? -4.841 -13.022 7.602 1.00 95.31 123 SER A C 1
ATOM 964 O O . SER A 1 123 ? -5.903 -13.063 8.223 1.00 95.31 123 SER A O 1
ATOM 966 N N . ARG A 1 124 ? -3.668 -12.730 8.177 1.00 95.62 124 ARG A N 1
ATOM 967 C CA . ARG A 1 124 ? -3.443 -12.556 9.621 1.00 95.62 124 ARG A CA 1
ATOM 968 C C . ARG A 1 124 ? -3.976 -11.255 10.228 1.00 95.62 124 ARG A C 1
ATOM 970 O O . ARG A 1 124 ? -3.979 -11.128 11.448 1.00 95.62 124 ARG A O 1
ATOM 977 N N . TYR A 1 125 ? -4.360 -10.272 9.415 1.00 96.06 125 TYR A N 1
ATOM 978 C CA . TYR A 1 125 ? -4.839 -8.981 9.912 1.00 96.06 125 TYR A CA 1
ATOM 979 C C . TYR A 1 125 ? -6.375 -8.907 9.909 1.00 96.06 125 TYR A C 1
ATOM 981 O O . TYR A 1 125 ? -7.014 -9.602 9.120 1.00 96.06 125 TYR A O 1
ATOM 989 N N . PRO A 1 126 ? -7.005 -8.083 10.761 1.00 96.44 126 PRO A N 1
ATOM 990 C CA . PRO A 1 126 ? -8.463 -7.949 10.793 1.00 96.44 126 PRO A CA 1
ATOM 991 C C . PRO A 1 126 ? -9.077 -7.461 9.469 1.00 96.44 126 PRO A C 1
ATOM 993 O O . PRO A 1 126 ? -8.393 -6.924 8.597 1.00 96.44 126 PRO A O 1
ATOM 996 N N . GLN A 1 127 ? -10.390 -7.610 9.317 1.00 97.62 127 GLN A N 1
ATOM 997 C CA . GLN A 1 127 ? -11.127 -6.936 8.242 1.00 97.62 127 GLN A CA 1
ATOM 998 C C . GLN A 1 127 ? -10.974 -5.414 8.371 1.00 97.62 127 GLN A C 1
ATOM 1000 O O . GLN A 1 127 ? -10.886 -4.887 9.481 1.00 97.62 127 GLN A O 1
ATOM 1005 N N . GLY A 1 128 ? -10.934 -4.705 7.244 1.00 96.81 128 GLY A N 1
ATOM 1006 C CA . GLY A 1 128 ? -10.792 -3.252 7.252 1.00 96.81 128 GLY A CA 1
ATOM 1007 C C . GLY A 1 128 ? -10.021 -2.690 6.067 1.00 96.81 128 GLY A C 1
ATOM 1008 O O . GLY A 1 128 ? -9.808 -3.353 5.050 1.00 96.81 128 GLY A O 1
ATOM 1009 N N . VAL A 1 129 ? -9.622 -1.427 6.207 1.00 97.62 129 VAL A N 1
ATOM 1010 C CA . VAL A 1 129 ? -8.893 -0.677 5.182 1.00 97.62 129 VAL A CA 1
ATOM 1011 C C . VAL A 1 129 ? -7.406 -0.644 5.513 1.00 97.62 129 VAL A C 1
ATOM 1013 O O . VAL A 1 129 ? -7.005 -0.327 6.635 1.00 97.62 129 VAL A O 1
ATOM 1016 N N . TYR A 1 130 ? -6.602 -0.923 4.495 1.00 97.88 130 TYR A N 1
ATOM 1017 C CA . TYR A 1 130 ? -5.149 -0.858 4.519 1.00 97.88 130 TYR A CA 1
ATOM 1018 C C . TYR A 1 130 ? -4.666 0.104 3.437 1.00 97.88 130 TYR A C 1
ATOM 1020 O O . TYR A 1 130 ? -5.327 0.292 2.411 1.00 97.88 130 TYR A O 1
ATOM 1028 N N . ILE A 1 131 ? -3.507 0.712 3.664 1.00 97.94 131 ILE A N 1
ATOM 1029 C CA . ILE A 1 131 ? -2.877 1.621 2.707 1.00 97.94 131 ILE A CA 1
ATOM 1030 C C . ILE A 1 131 ? -1.498 1.067 2.370 1.00 97.94 131 ILE A C 1
ATOM 1032 O O . ILE A 1 131 ? -0.657 0.911 3.251 1.00 97.94 131 ILE A O 1
ATOM 1036 N N . ALA A 1 132 ? -1.260 0.773 1.097 1.00 97.69 132 ALA A N 1
ATOM 1037 C CA . ALA A 1 132 ? 0.069 0.484 0.580 1.00 97.69 132 ALA A CA 1
ATOM 1038 C C . ALA A 1 132 ? 0.666 1.780 0.024 1.00 97.69 132 ALA A C 1
ATOM 1040 O O . ALA A 1 132 ? 0.167 2.319 -0.958 1.00 97.69 132 ALA A O 1
ATOM 1041 N N . ILE A 1 133 ? 1.706 2.307 0.665 1.00 97.44 133 ILE A N 1
ATOM 1042 C CA . ILE A 1 133 ? 2.442 3.478 0.182 1.00 97.44 133 ILE A CA 1
ATOM 1043 C C . ILE A 1 133 ? 3.623 2.986 -0.639 1.00 97.44 133 ILE A C 1
ATOM 1045 O O . ILE A 1 133 ? 4.570 2.435 -0.079 1.00 97.44 133 ILE A O 1
ATOM 1049 N N . PHE A 1 134 ? 3.571 3.202 -1.947 1.00 97.25 134 PHE A N 1
ATOM 1050 C CA . PHE A 1 134 ? 4.670 2.920 -2.859 1.00 97.25 134 PHE A CA 1
ATOM 1051 C C . PHE A 1 134 ? 5.581 4.139 -2.963 1.00 97.25 134 PHE A C 1
ATOM 1053 O O . PHE A 1 134 ? 5.101 5.244 -3.189 1.00 97.25 134 PHE A O 1
ATOM 1060 N N . THR A 1 135 ? 6.887 3.948 -2.811 1.00 96.44 135 THR A N 1
ATOM 1061 C CA . THR A 1 135 ? 7.891 5.014 -2.891 1.00 96.44 135 THR A CA 1
ATOM 1062 C C . THR A 1 135 ? 8.804 4.750 -4.078 1.00 96.44 135 THR A C 1
ATOM 1064 O O . THR A 1 135 ? 9.422 3.684 -4.175 1.00 96.44 135 THR A O 1
ATOM 1067 N N . THR A 1 136 ? 8.922 5.716 -4.984 1.00 95.94 136 THR A N 1
ATOM 1068 C CA . THR A 1 136 ? 9.803 5.618 -6.150 1.00 95.94 136 THR A CA 1
ATOM 1069 C C . THR A 1 136 ? 11.273 5.757 -5.758 1.00 95.94 136 THR A C 1
ATOM 1071 O O . THR A 1 136 ? 11.625 6.262 -4.685 1.00 95.94 136 THR A O 1
ATOM 1074 N N . ASN A 1 137 ? 12.174 5.348 -6.649 1.00 94.88 137 ASN A N 1
ATOM 1075 C CA . ASN A 1 137 ? 13.609 5.605 -6.528 1.00 94.88 137 ASN A CA 1
ATOM 1076 C C . ASN A 1 137 ? 13.946 7.098 -6.333 1.00 94.88 137 ASN A C 1
ATOM 1078 O O . ASN A 1 137 ? 14.943 7.400 -5.678 1.00 94.88 137 ASN A O 1
ATOM 1082 N N . ARG A 1 138 ? 13.082 8.008 -6.802 1.00 93.94 138 ARG A N 1
ATOM 1083 C CA . ARG A 1 138 ? 13.201 9.469 -6.651 1.00 93.94 138 ARG A CA 1
ATOM 1084 C C . ARG A 1 138 ? 12.602 10.034 -5.357 1.00 93.94 138 ARG A C 1
ATOM 1086 O O . ARG A 1 138 ? 12.809 11.201 -5.060 1.00 93.94 138 ARG A O 1
ATOM 1093 N N . GLY A 1 139 ? 11.926 9.210 -4.554 1.00 92.88 139 GLY A N 1
ATOM 1094 C CA . GLY A 1 139 ? 11.331 9.615 -3.274 1.00 92.88 139 GLY A CA 1
ATOM 1095 C C . GLY A 1 139 ? 9.862 10.032 -3.351 1.00 92.88 139 GLY A C 1
ATOM 1096 O O . GLY A 1 139 ? 9.253 10.261 -2.310 1.00 92.88 139 GLY A O 1
ATOM 1097 N N . THR A 1 140 ? 9.279 10.064 -4.548 1.00 93.94 140 THR A N 1
ATOM 1098 C CA . THR A 1 140 ? 7.850 10.321 -4.769 1.00 93.94 140 THR A CA 1
ATOM 1099 C C . THR A 1 140 ? 7.024 9.167 -4.212 1.00 93.94 140 THR A C 1
ATOM 1101 O O . THR A 1 140 ? 7.360 8.001 -4.428 1.00 93.94 140 THR A O 1
ATOM 1104 N N . THR A 1 141 ? 5.960 9.479 -3.471 1.00 94.56 141 THR A N 1
ATOM 1105 C CA . THR A 1 141 ? 5.101 8.481 -2.827 1.00 94.56 141 THR A CA 1
ATOM 1106 C C . THR A 1 141 ? 3.720 8.431 -3.471 1.00 94.56 141 THR A C 1
ATOM 1108 O O . THR A 1 141 ? 3.144 9.459 -3.820 1.00 94.56 141 THR A O 1
ATOM 1111 N N . GLN A 1 142 ? 3.174 7.225 -3.609 1.00 94.75 142 GLN A N 1
ATOM 1112 C CA . GLN A 1 142 ? 1.851 6.973 -4.167 1.00 94.75 142 GLN A CA 1
ATOM 1113 C C . GLN A 1 142 ? 1.083 6.000 -3.260 1.00 94.75 142 GLN A C 1
ATOM 1115 O O . GLN A 1 142 ? 1.469 4.832 -3.139 1.00 94.75 142 GLN A O 1
ATOM 1120 N N . PRO A 1 143 ? 0.018 6.457 -2.578 1.00 95.50 143 PRO A N 1
ATOM 1121 C CA . PRO A 1 143 ? -0.807 5.589 -1.752 1.00 95.50 143 PRO A CA 1
ATOM 1122 C C . PRO A 1 143 ? -1.779 4.772 -2.612 1.00 95.50 143 PRO A C 1
ATOM 1124 O O . PRO A 1 143 ? -2.391 5.286 -3.547 1.00 95.50 143 PRO A O 1
ATOM 1127 N N . TYR A 1 144 ? -1.986 3.512 -2.243 1.00 96.38 144 TYR A N 1
ATOM 1128 C CA . TYR A 1 144 ? -2.997 2.633 -2.819 1.00 96.38 144 TYR A CA 1
ATOM 1129 C C . TYR A 1 144 ? -3.871 2.036 -1.712 1.00 96.38 144 TYR A C 1
ATOM 1131 O O . TYR A 1 144 ? -3.373 1.449 -0.748 1.00 96.38 144 TYR A O 1
ATOM 1139 N N . ARG A 1 145 ? -5.192 2.190 -1.843 1.00 97.19 145 ARG A N 1
ATOM 1140 C CA . ARG A 1 145 ? -6.171 1.732 -0.848 1.00 97.19 145 ARG A CA 1
ATOM 1141 C C . ARG A 1 145 ? -6.564 0.278 -1.097 1.00 97.19 145 ARG A C 1
ATOM 1143 O O . ARG A 1 145 ? -7.075 -0.054 -2.164 1.00 97.19 145 ARG A O 1
ATOM 1150 N N . ILE A 1 146 ? -6.425 -0.562 -0.077 1.00 97.88 146 ILE A N 1
ATOM 1151 C CA . ILE A 1 146 ? -6.793 -1.981 -0.100 1.00 97.88 146 ILE A CA 1
ATOM 1152 C C . ILE A 1 146 ? -7.918 -2.216 0.907 1.00 97.88 146 ILE A C 1
ATOM 1154 O O . ILE A 1 146 ? -7.822 -1.794 2.059 1.00 97.88 146 ILE A O 1
ATOM 1158 N N . ILE A 1 147 ? -8.983 -2.898 0.487 1.00 97.94 147 ILE A N 1
ATOM 1159 C CA . ILE A 1 147 ? -10.123 -3.230 1.349 1.00 97.94 147 ILE A CA 1
ATOM 1160 C C . ILE A 1 147 ? -10.124 -4.738 1.597 1.00 97.94 147 ILE A C 1
ATOM 1162 O O . ILE A 1 147 ? -10.296 -5.507 0.653 1.00 97.94 147 ILE A O 1
ATOM 1166 N N . LYS A 1 148 ? -9.968 -5.166 2.855 1.00 97.75 148 LYS A N 1
ATOM 1167 C CA . LYS A 1 148 ? -10.149 -6.564 3.264 1.00 97.75 148 LYS A CA 1
ATOM 1168 C C . LYS A 1 148 ? -11.567 -6.777 3.797 1.00 97.75 148 LYS A C 1
ATOM 1170 O O . LYS A 1 148 ? -11.956 -6.123 4.767 1.00 97.75 148 LYS A O 1
ATOM 1175 N N . LYS A 1 149 ? -12.300 -7.687 3.154 1.00 94.50 149 LYS A N 1
ATOM 1176 C CA . LYS A 1 149 ? -13.603 -8.198 3.593 1.00 94.50 149 LYS A CA 1
ATOM 1177 C C . LYS A 1 149 ? -13.458 -9.436 4.462 1.00 94.50 149 LYS A C 1
ATOM 1179 O O . LYS A 1 149 ? -12.383 -10.070 4.457 1.00 94.50 149 LYS A O 1
#

Secondary structure (DSSP, 8-state):
-HHHHHHHHHHHHGGG-PPPPEEEEE-TTS-EEEEEE--------------------TT-S---TTPPPEEEESSSBSSEEEEEE---SS--EEEEEEEETT--EEEEEE--TT--EEEEE-TTSPSEEEEEEEEETTS-EEEEEEEE-

InterPro domains:
  IPR026444 Secretion system, C-terminal sorting domain [PF18962] (74-147)
  IPR026444 Secretion system, C-terminal sorting domain [TIGR04183] (73-149)